Protein AF-L0RE28-F1 (afdb_monomer_lite)

Secondary structure (DSSP, 8-state):
--EEE-TTT--EEEES--SEEEEE-TTT--EEEEE----

Radius of gyration: 9.89 Å; chains: 1; bounding box: 17×17×28 Å

InterPro domains:
  IPR019294 Translational regulator Com [PF10122] (3-34)

Organism: NCBI:txid1121451

Foldseek 3Di:
DDWDADPPPRHTFDDDADQWDWTQDPPPRDIDIDHDDPD

Sequence (39 aa):
MMEHRCPVCRRLLMKGKVVEVQVKCPKCKKLIKLIAEDD

Structure (mmCIF, N/CA/C/O backbone):
data_AF-L0RE28-F1
#
_entry.id   AF-L0RE28-F1
#
loop_
_atom_site.group_PDB
_atom_site.id
_atom_site.type_symbol
_atom_site.label_atom_id
_atom_site.label_alt_id
_atom_site.label_comp_id
_atom_site.label_asym_id
_atom_site.label_entity_id
_atom_site.label_seq_id
_atom_site.pdbx_PDB_ins_code
_atom_site.Cartn_x
_atom_site.Cartn_y
_atom_site.Cartn_z
_atom_site.occupancy
_atom_site.B_iso_or_equiv
_atom_site.auth_seq_id
_atom_site.auth_comp_id
_atom_site.auth_asym_id
_atom_site.auth_atom_id
_atom_site.pdbx_PDB_model_num
ATOM 1 N N . MET A 1 1 ? -1.139 6.512 -15.993 1.00 64.75 1 MET A N 1
ATOM 2 C CA . MET A 1 1 ? -0.300 6.194 -14.812 1.00 64.75 1 MET A CA 1
ATOM 3 C C . MET A 1 1 ? -1.173 5.488 -13.792 1.00 64.75 1 MET A C 1
ATOM 5 O O . MET A 1 1 ? -2.222 6.030 -13.477 1.00 64.75 1 MET A O 1
ATOM 9 N N . MET A 1 2 ? -0.767 4.318 -13.299 1.00 80.62 2 MET A N 1
ATOM 10 C CA . MET A 1 2 ? -1.483 3.617 -12.227 1.00 80.62 2 MET A CA 1
ATOM 11 C C . MET A 1 2 ? -1.378 4.388 -10.906 1.00 80.62 2 MET A C 1
ATOM 13 O O . MET A 1 2 ? -0.300 4.851 -10.525 1.00 80.62 2 MET A O 1
ATOM 17 N N . GLU A 1 3 ? -2.510 4.541 -10.223 1.00 89.25 3 GLU A N 1
ATOM 18 C CA . GLU A 1 3 ? -2.600 5.087 -8.871 1.00 89.25 3 GLU A CA 1
ATOM 19 C C . GLU A 1 3 ? -2.989 3.971 -7.905 1.00 89.25 3 GLU A C 1
ATOM 21 O O . GLU A 1 3 ? -4.053 3.369 -8.030 1.00 89.25 3 GLU A O 1
ATOM 26 N N . HIS A 1 4 ? -2.164 3.749 -6.887 1.00 89.69 4 HIS A N 1
ATOM 27 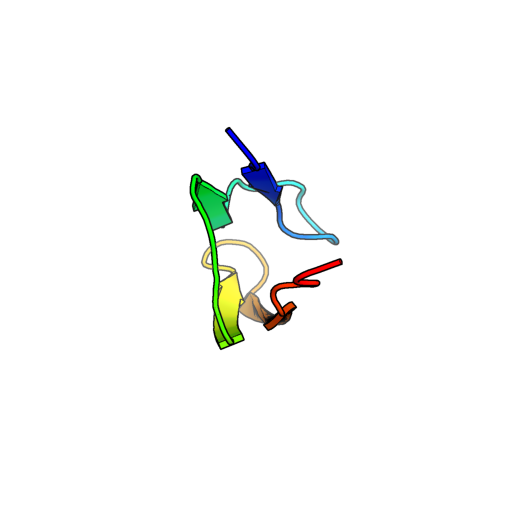C CA . HIS A 1 4 ? -2.462 2.818 -5.809 1.00 89.69 4 HIS A CA 1
ATOM 28 C C . HIS A 1 4 ? -2.997 3.592 -4.611 1.00 89.69 4 HIS A C 1
ATOM 30 O O . HIS A 1 4 ? -2.330 4.468 -4.049 1.00 89.69 4 HIS A O 1
ATOM 36 N N . ARG A 1 5 ? -4.227 3.272 -4.209 1.00 91.88 5 ARG A N 1
ATOM 37 C CA . ARG A 1 5 ? -4.911 3.908 -3.080 1.00 91.88 5 ARG A CA 1
ATOM 38 C C . ARG A 1 5 ? -5.152 2.906 -1.967 1.00 91.88 5 ARG A C 1
ATOM 40 O O . ARG A 1 5 ? -5.279 1.708 -2.185 1.00 91.88 5 ARG A O 1
ATOM 47 N N . CYS A 1 6 ? -5.231 3.415 -0.746 1.00 92.00 6 CYS A N 1
ATOM 48 C CA . CYS A 1 6 ? -5.551 2.598 0.407 1.00 92.00 6 CYS A CA 1
ATOM 49 C C . CYS A 1 6 ? -6.988 2.061 0.294 1.00 92.00 6 CYS A C 1
ATOM 51 O O . CYS A 1 6 ? -7.908 2.873 0.177 1.00 92.00 6 CYS A O 1
ATOM 53 N N . PRO A 1 7 ? -7.216 0.743 0.434 1.00 90.62 7 PRO A N 1
ATOM 54 C CA . PRO A 1 7 ? -8.549 0.152 0.316 1.00 90.62 7 PRO A CA 1
ATOM 55 C C . PRO A 1 7 ? -9.493 0.553 1.460 1.00 90.62 7 PRO A C 1
ATOM 57 O O . PRO A 1 7 ? -10.697 0.379 1.349 1.00 90.62 7 PRO A O 1
ATOM 60 N N . VAL A 1 8 ? -8.968 1.103 2.563 1.00 92.75 8 VAL A N 1
ATOM 61 C CA . VAL A 1 8 ? -9.778 1.511 3.725 1.00 92.75 8 VAL A CA 1
ATOM 62 C C . VAL A 1 8 ? -10.136 2.988 3.665 1.00 92.75 8 VAL A C 1
ATOM 64 O O . VAL A 1 8 ? -11.300 3.361 3.727 1.00 92.75 8 VAL A O 1
ATOM 67 N N . CYS A 1 9 ? -9.130 3.857 3.555 1.00 93.88 9 CYS A N 1
ATOM 68 C CA . CYS A 1 9 ? -9.337 5.301 3.667 1.00 93.88 9 CYS A CA 1
ATOM 69 C C . CYS A 1 9 ? -9.242 6.048 2.332 1.00 93.88 9 CYS A C 1
ATOM 71 O O . CYS A 1 9 ? -9.304 7.277 2.328 1.00 93.88 9 CYS A O 1
ATOM 73 N N . ARG A 1 10 ? -9.033 5.328 1.218 1.00 91.38 10 ARG A N 1
ATOM 74 C CA . ARG A 1 10 ? -8.870 5.864 -0.147 1.00 91.38 10 ARG A CA 1
ATOM 75 C C . ARG A 1 10 ? -7.747 6.898 -0.317 1.00 91.38 10 ARG A C 1
ATOM 77 O O . ARG A 1 10 ? -7.642 7.530 -1.365 1.00 91.38 10 ARG A O 1
ATOM 84 N N . ARG A 1 11 ? -6.870 7.041 0.685 1.00 92.69 11 ARG A N 1
ATOM 85 C CA . ARG A 1 11 ? -5.654 7.865 0.630 1.00 92.69 11 ARG A CA 1
ATOM 86 C C . ARG A 1 11 ? -4.748 7.349 -0.486 1.00 92.69 11 ARG A C 1
ATOM 88 O O . ARG A 1 11 ? -4.535 6.142 -0.576 1.00 92.69 11 ARG A O 1
ATOM 95 N N . LEU A 1 12 ? -4.196 8.257 -1.285 1.00 92.00 12 LEU A N 1
ATOM 96 C CA . LEU A 1 12 ? -3.159 7.923 -2.255 1.00 92.00 12 LEU A CA 1
ATOM 97 C C . LEU A 1 12 ? -1.933 7.366 -1.522 1.00 92.00 12 LEU A C 1
ATOM 99 O O . LEU A 1 12 ? -1.444 7.988 -0.579 1.00 92.00 12 LEU A O 1
ATOM 103 N N . LEU A 1 13 ? -1.495 6.178 -1.929 1.00 89.94 13 LEU A N 1
ATOM 104 C CA . LEU A 1 13 ? -0.313 5.515 -1.387 1.00 89.94 13 LEU A CA 1
ATOM 105 C C . LEU A 1 13 ? 0.870 5.692 -2.330 1.00 89.94 13 LEU A C 1
ATOM 107 O O . LEU A 1 13 ? 1.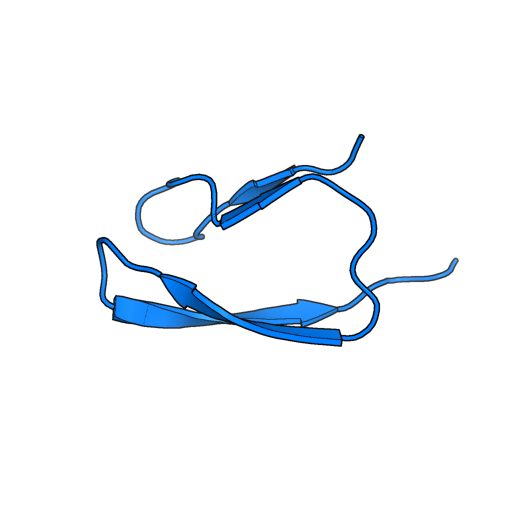946 6.068 -1.883 1.00 89.94 13 LEU A O 1
ATOM 111 N N . MET A 1 14 ? 0.657 5.446 -3.623 1.00 87.31 14 MET A N 1
ATOM 112 C CA . MET A 1 14 ? 1.704 5.521 -4.637 1.00 87.31 14 MET A CA 1
ATOM 113 C C . MET A 1 14 ? 1.111 5.824 -6.015 1.00 87.31 14 MET A C 1
ATOM 115 O O . MET A 1 14 ? -0.051 5.513 -6.279 1.00 87.31 14 MET A O 1
ATOM 119 N N . LYS A 1 15 ? 1.913 6.417 -6.900 1.00 88.56 15 LYS A N 1
ATOM 120 C CA . LYS A 1 15 ? 1.589 6.635 -8.313 1.00 88.56 15 LYS A CA 1
ATOM 121 C C . LYS A 1 15 ? 2.789 6.193 -9.149 1.00 88.56 15 LYS A C 1
ATOM 123 O O . LYS A 1 15 ? 3.885 6.688 -8.914 1.00 88.56 15 LYS A O 1
ATOM 128 N N . GLY A 1 16 ? 2.594 5.269 -10.087 1.00 86.44 16 GLY A N 1
ATOM 129 C CA . GLY A 1 16 ? 3.676 4.670 -10.881 1.00 86.44 16 GLY A CA 1
ATOM 130 C C . GLY A 1 16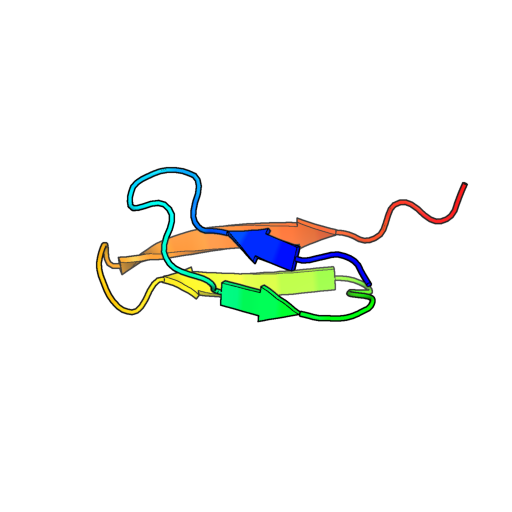 ? 3.547 3.152 -11.016 1.00 86.44 16 GLY A C 1
ATOM 131 O O . GLY A 1 16 ? 2.590 2.573 -10.508 1.00 86.44 16 GLY A O 1
ATOM 132 N N . LYS A 1 17 ? 4.501 2.521 -11.715 1.00 84.12 17 LYS A N 1
ATOM 133 C CA . LYS A 1 17 ? 4.649 1.056 -11.723 1.00 84.12 17 LYS A CA 1
ATOM 134 C C . LYS A 1 17 ? 5.263 0.603 -10.396 1.00 84.12 17 LYS A C 1
ATOM 136 O O . LYS A 1 17 ? 6.139 1.277 -9.855 1.00 84.12 17 LYS A O 1
ATOM 141 N N . VAL A 1 18 ? 4.805 -0.531 -9.885 1.00 80.81 18 VAL A N 1
ATOM 142 C CA . VAL A 1 18 ? 5.231 -1.104 -8.603 1.00 80.81 18 VAL A CA 1
ATOM 143 C C . VAL A 1 18 ? 5.615 -2.545 -8.849 1.00 80.81 18 VAL A C 1
ATOM 145 O O . VAL A 1 18 ? 4.752 -3.259 -9.305 1.00 80.81 18 VAL A O 1
ATOM 148 N N . VAL A 1 19 ? 6.839 -2.981 -8.544 1.00 78.25 19 VAL A N 1
ATOM 149 C CA . VAL A 1 19 ? 7.236 -4.393 -8.730 1.00 78.25 19 VAL A CA 1
ATOM 150 C C . VAL A 1 19 ? 6.659 -5.255 -7.601 1.00 78.25 19 VAL A C 1
ATOM 152 O O . VAL A 1 19 ? 5.739 -6.036 -7.806 1.00 78.25 19 VAL A O 1
ATOM 155 N N . GLU A 1 20 ? 7.103 -5.032 -6.367 1.00 87.19 20 GLU A N 1
ATOM 156 C CA . GLU A 1 20 ? 6.463 -5.558 -5.161 1.00 87.19 20 GLU A CA 1
ATOM 157 C C . GLU A 1 20 ? 6.840 -4.649 -3.987 1.00 87.19 20 GLU A C 1
ATOM 159 O O . GLU A 1 20 ? 8.018 -4.375 -3.759 1.00 87.19 20 GLU A O 1
ATOM 164 N N . VAL A 1 21 ? 5.857 -4.143 -3.239 1.00 89.12 21 VAL A N 1
ATOM 165 C CA . VAL A 1 21 ? 6.124 -3.370 -2.017 1.00 89.12 21 VAL A CA 1
ATOM 166 C C . VAL A 1 21 ? 5.017 -3.560 -0.989 1.00 89.12 21 VAL A C 1
ATOM 168 O O . VAL A 1 21 ? 3.828 -3.590 -1.314 1.00 89.12 21 VAL A O 1
ATOM 171 N N . GLN A 1 22 ? 5.397 -3.641 0.285 1.00 90.5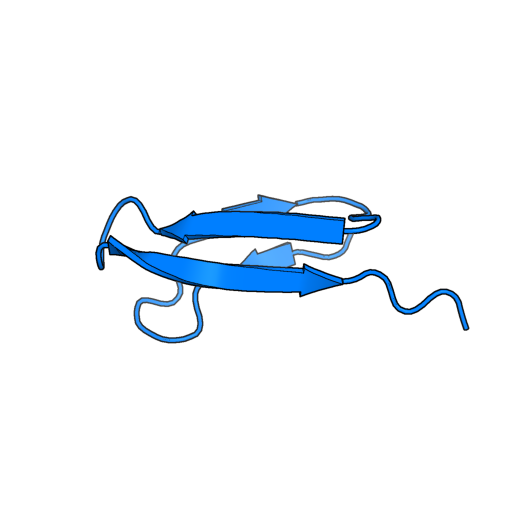6 22 GLN A N 1
ATOM 172 C CA . GLN A 1 22 ? 4.458 -3.455 1.386 1.00 90.56 22 GLN A CA 1
ATOM 173 C C . GLN A 1 22 ? 4.488 -2.002 1.838 1.00 90.56 22 GLN A C 1
ATOM 175 O O . GLN A 1 22 ? 5.514 -1.496 2.285 1.00 90.56 22 GLN A O 1
ATOM 180 N N . VAL A 1 23 ? 3.342 -1.333 1.759 1.00 90.44 23 VAL A N 1
ATOM 181 C CA . VAL A 1 23 ? 3.199 0.048 2.206 1.00 90.44 23 VAL A CA 1
ATOM 182 C C . VAL A 1 23 ? 2.263 0.104 3.404 1.00 90.44 23 VAL A C 1
ATOM 184 O O . VAL A 1 23 ? 1.166 -0.461 3.411 1.00 90.44 23 VAL A O 1
ATOM 187 N N . LYS A 1 24 ? 2.691 0.809 4.449 1.00 92.94 24 LYS A N 1
ATOM 188 C CA . LYS A 1 24 ? 1.832 1.122 5.588 1.00 92.94 24 LYS A CA 1
ATOM 189 C C . LYS A 1 24 ? 1.111 2.431 5.304 1.00 92.94 24 LYS A C 1
ATOM 191 O O . LYS A 1 24 ? 1.744 3.463 5.106 1.00 92.94 24 LYS A O 1
ATOM 196 N N . CYS A 1 25 ? -0.218 2.411 5.299 1.00 92.81 25 CYS A N 1
ATOM 197 C CA . CYS A 1 25 ? -0.986 3.628 5.087 1.00 92.81 25 CYS A CA 1
ATOM 198 C C . CYS A 1 25 ? -0.745 4.617 6.244 1.00 92.81 25 CYS A C 1
ATOM 200 O O . CYS A 1 25 ? -1.022 4.267 7.393 1.00 92.81 25 CYS A O 1
ATOM 202 N N . PRO A 1 26 ? -0.329 5.867 5.978 1.00 91.88 26 PRO A N 1
ATOM 203 C CA . PRO A 1 26 ? -0.053 6.838 7.039 1.00 91.88 26 PRO A CA 1
ATOM 204 C C . PRO A 1 26 ? -1.313 7.269 7.806 1.00 91.88 26 PRO A C 1
ATOM 206 O O . PRO A 1 26 ? -1.216 7.682 8.955 1.00 91.88 26 PRO A O 1
ATOM 209 N N . LYS A 1 27 ? -2.505 7.151 7.198 1.00 92.44 27 LYS A N 1
ATOM 210 C CA . LYS A 1 27 ? -3.774 7.566 7.816 1.00 92.44 27 LYS A CA 1
ATOM 211 C 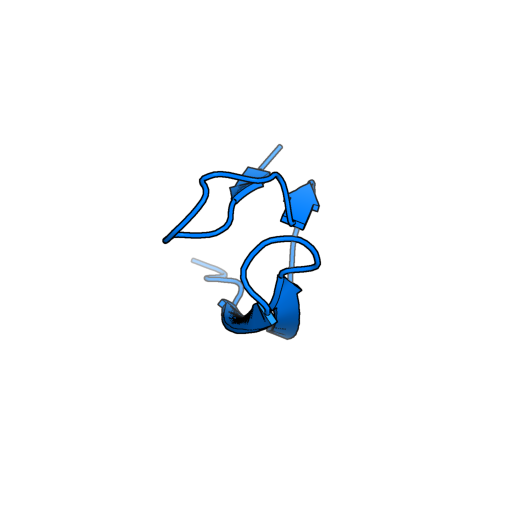C . LYS A 1 27 ? -4.393 6.469 8.683 1.00 92.44 27 LYS A C 1
ATOM 213 O O . LYS A 1 27 ? -4.661 6.692 9.854 1.00 92.44 27 LYS A O 1
ATOM 218 N N . CYS A 1 28 ? -4.638 5.288 8.114 1.00 93.94 28 CYS A N 1
ATOM 219 C CA . CYS A 1 28 ? -5.324 4.198 8.822 1.00 93.94 28 CYS A CA 1
ATOM 220 C C . CYS A 1 28 ? -4.372 3.131 9.381 1.00 93.94 28 CYS A C 1
ATOM 222 O O . CYS A 1 28 ? -4.839 2.133 9.917 1.00 93.94 28 CYS A O 1
ATOM 224 N N . LYS A 1 29 ? -3.050 3.298 9.215 1.00 92.25 29 LYS A N 1
ATOM 225 C CA . LYS A 1 29 ? -1.983 2.393 9.689 1.00 92.25 29 LYS A CA 1
ATOM 226 C C . LYS A 1 29 ? -2.052 0.951 9.171 1.00 92.25 29 LYS A C 1
ATOM 228 O O . LYS A 1 29 ? -1.219 0.136 9.561 1.00 92.25 29 LYS A O 1
ATOM 233 N N . LYS A 1 30 ? -2.990 0.646 8.271 1.00 92.06 30 LYS A N 1
ATOM 234 C CA . LYS A 1 30 ? -3.123 -0.660 7.622 1.00 92.06 30 LYS A CA 1
ATOM 235 C C . LYS A 1 30 ? -1.912 -0.930 6.733 1.00 92.06 30 LYS A C 1
ATOM 237 O O . LYS A 1 30 ? -1.436 -0.010 6.071 1.00 92.06 30 LYS A O 1
ATOM 242 N N . LEU A 1 31 ? -1.445 -2.172 6.723 1.00 92.31 31 LEU A N 1
ATOM 243 C CA . LEU A 1 31 ? -0.443 -2.676 5.786 1.00 92.31 31 LEU A CA 1
ATOM 244 C C . LEU A 1 31 ? -1.137 -3.136 4.502 1.00 92.31 31 LEU A C 1
ATOM 246 O O . LEU A 1 31 ? -2.156 -3.823 4.556 1.00 92.31 31 LEU A O 1
ATOM 250 N N . ILE A 1 32 ? -0.609 -2.711 3.358 1.00 91.00 32 ILE A N 1
ATOM 251 C CA . ILE A 1 32 ? -1.112 -3.036 2.026 1.00 91.00 32 ILE A CA 1
ATOM 252 C C . ILE A 1 32 ? 0.056 -3.595 1.227 1.00 91.00 32 ILE A C 1
ATOM 254 O O . ILE A 1 32 ? 1.098 -2.948 1.137 1.00 91.00 32 ILE A O 1
ATOM 258 N N . LYS A 1 33 ? -0.130 -4.777 0.642 1.00 90.81 33 LYS A N 1
ATOM 259 C CA . LYS A 1 33 ? 0.802 -5.342 -0.329 1.00 90.81 33 LYS A CA 1
ATOM 260 C C . LYS A 1 33 ? 0.370 -4.885 -1.723 1.00 90.81 33 LYS A C 1
ATOM 262 O O . LYS A 1 33 ? -0.779 -5.095 -2.099 1.00 90.81 33 LYS A O 1
ATOM 267 N N . LEU A 1 34 ? 1.262 -4.208 -2.435 1.00 87.88 34 LEU A N 1
ATOM 268 C CA . LEU A 1 34 ? 1.087 -3.814 -3.829 1.00 87.88 34 LEU A CA 1
ATOM 269 C C . LEU A 1 34 ? 2.022 -4.687 -4.671 1.00 87.88 34 LEU A C 1
ATOM 271 O O . LEU A 1 34 ? 3.215 -4.750 -4.373 1.00 87.88 34 LEU A O 1
ATOM 275 N N . ILE A 1 35 ? 1.4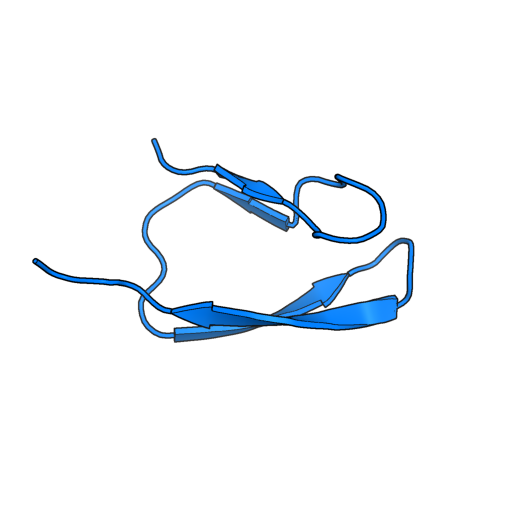76 -5.358 -5.679 1.00 85.62 35 ILE A N 1
ATOM 276 C CA . ILE A 1 35 ? 2.197 -6.225 -6.621 1.00 85.62 35 ILE A CA 1
ATOM 277 C C . ILE A 1 35 ? 1.965 -5.697 -8.041 1.00 85.62 35 ILE A C 1
ATOM 279 O O . ILE A 1 35 ? 0.850 -5.259 -8.337 1.00 85.62 35 ILE A O 1
ATOM 283 N N . ALA A 1 36 ? 2.999 -5.681 -8.887 1.00 77.50 36 ALA A N 1
ATOM 284 C CA . ALA A 1 36 ? 2.796 -5.551 -10.330 1.00 77.50 36 ALA A CA 1
ATOM 285 C C . ALA A 1 36 ? 2.204 -6.854 -10.845 1.00 77.50 36 ALA A C 1
ATOM 287 O O . ALA A 1 36 ? 2.734 -7.928 -10.571 1.00 77.50 36 ALA A O 1
ATOM 288 N N . GLU A 1 37 ? 1.151 -6.733 -11.638 1.00 67.56 37 GLU A N 1
ATOM 289 C CA . GLU A 1 37 ? 0.837 -7.727 -12.652 1.00 67.56 37 GLU A CA 1
ATOM 290 C C . GLU A 1 37 ? 1.517 -7.233 -13.936 1.00 67.56 37 GLU A C 1
ATOM 292 O O . GLU A 1 37 ? 1.123 -6.212 -14.507 1.00 67.56 37 GLU A O 1
ATOM 297 N N . ASP A 1 38 ? 2.629 -7.873 -14.304 1.00 60.19 38 ASP A N 1
ATOM 298 C CA . ASP A 1 38 ? 3.181 -7.806 -15.656 1.00 60.19 38 ASP A CA 1
ATOM 299 C C . ASP A 1 38 ? 2.441 -8.880 -16.472 1.00 60.19 38 ASP A C 1
ATOM 301 O O . ASP A 1 38 ? 2.813 -10.051 -16.422 1.00 60.19 38 ASP A O 1
ATOM 305 N N . ASP A 1 39 ? 1.355 -8.481 -17.139 1.00 54.66 39 ASP A N 1
ATOM 306 C CA . ASP A 1 39 ? 0.652 -9.265 -18.170 1.00 54.66 39 ASP A CA 1
ATOM 307 C C . ASP A 1 39 ? 0.888 -8.612 -19.542 1.00 54.66 39 ASP A C 1
ATOM 309 O O . ASP A 1 39 ? 0.805 -7.356 -19.621 1.00 54.66 39 ASP A O 1
#

pLDDT: mean 86.41, std 9.39, range [54.66, 93.94]